Protein AF-A0A530BNL4-F1 (afdb_monomer)

Radius of gyration: 15.53 Å; Cα contacts (8 Å, |Δi|>4): 44; chains: 1; bounding box: 35×21×40 Å

Mean predicted aligned error: 5.37 Å

Foldseek 3Di:
DQLVDDDPVLVVVLVVVVVVLVVVLVVCLVVDDQAAPDDPVRCCVLPVDDDDPRDDHSCVVVSSVVCSRHDGRPDPPDDDPDDD

Sequence (84 aa):
MSELRISTQDLSRLMDEAMQLATAYWATVEERRAFPETSARTTQALFSRPWREEGIGRAVLDDFAAIADHSRPSGGKFFAYVFG

Secondary structure (DSSP, 8-state):
--TT---HHHHHHHHHHHHHHHHHHHHHTTTS-SS-S--HHHHHHHH-PPPPTT--GGGGGGGHHHHHHHSPPSSTT---SS--

Solvent-accessible surface area (backbone atoms only — not comparable to full-atom values): 5326 Å² total; per-residue (Å²): 133,55,46,76,68,72,52,73,68,57,48,52,54,50,50,55,49,52,49,51,52,51,53,56,48,61,77,44,34,83,78,53,58,57,68,40,91,65,46,74,67,56,52,43,71,74,68,69,66,85,83,68,90,50,50,66,54,76,62,60,64,68,50,47,60,62,48,62,56,58,35,62,50,96,38,93,79,59,89,62,99,68,88,124

Nearest PDB structures (foldseek):
  7eiw-assembly1_B  TM=8.310E-01  e=6.294E-01  Homo sapiens
  7a0a-assembly1_A  TM=8.064E-01  e=1.047E+00  Mus musculus
  3k40-assembly1_B  TM=6.970E-01  e=6.708E-01  Drosophila melanogaster
  6enz-assembly1_B  TM=7.995E-01  e=1.351E+00  Mus musculus

pLDDT: mean 87.1, std 10.0, range [48.03, 98.06]

Structure (mmCIF, N/CA/C/O backbone):
data_AF-A0A530BNL4-F1
#
_entry.id   AF-A0A530BNL4-F1
#
loop_
_atom_site.group_PDB
_atom_site.id
_atom_site.type_symbol
_atom_site.label_atom_id
_atom_site.label_alt_id
_atom_site.label_comp_id
_atom_site.label_asym_id
_atom_site.label_entity_id
_atom_site.label_seq_id
_atom_site.pdbx_PDB_ins_code
_atom_site.Cartn_x
_atom_site.Cartn_y
_atom_site.Cartn_z
_atom_site.occupancy
_atom_site.B_iso_or_equiv
_atom_site.auth_seq_id
_atom_site.auth_comp_id
_atom_site.auth_asym_id
_atom_site.auth_atom_id
_atom_site.pdbx_PDB_model_num
ATOM 1 N N . MET A 1 1 ? -18.247 -4.148 17.604 1.00 48.03 1 MET A N 1
ATOM 2 C CA . MET A 1 1 ? -17.502 -2.877 17.742 1.00 48.03 1 MET A CA 1
ATOM 3 C C . MET A 1 1 ? -17.173 -2.423 16.333 1.00 48.03 1 MET A C 1
ATOM 5 O O . MET A 1 1 ? -16.784 -3.272 15.550 1.00 48.03 1 MET A O 1
ATOM 9 N N . SER A 1 2 ? -17.440 -1.167 15.975 1.00 63.19 2 SER A N 1
ATOM 10 C CA . SER A 1 2 ? -17.088 -0.654 14.643 1.00 63.19 2 SER A CA 1
ATOM 11 C C . SER A 1 2 ? -15.571 -0.472 14.568 1.00 63.19 2 SER A C 1
ATOM 13 O O . SER A 1 2 ? -15.016 0.161 15.465 1.00 63.19 2 SER A O 1
ATOM 15 N N . GLU A 1 3 ? -14.923 -0.979 13.515 1.00 67.88 3 GLU A N 1
ATOM 16 C CA . GLU A 1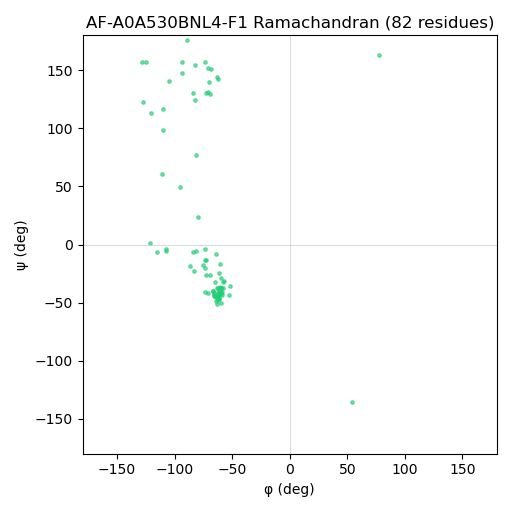 3 ? -13.486 -0.769 13.244 1.00 67.88 3 GLU A CA 1
ATOM 17 C C . GLU A 1 3 ? -13.161 0.715 12.983 1.00 67.88 3 GLU A C 1
ATOM 19 O O . GLU A 1 3 ? -12.002 1.112 12.925 1.00 67.88 3 GLU A O 1
ATOM 24 N N . LEU A 1 4 ? -14.187 1.567 12.866 1.00 72.56 4 LEU A N 1
ATOM 25 C CA . LEU A 1 4 ? -14.052 3.023 12.821 1.00 72.56 4 LEU A CA 1
ATOM 26 C C 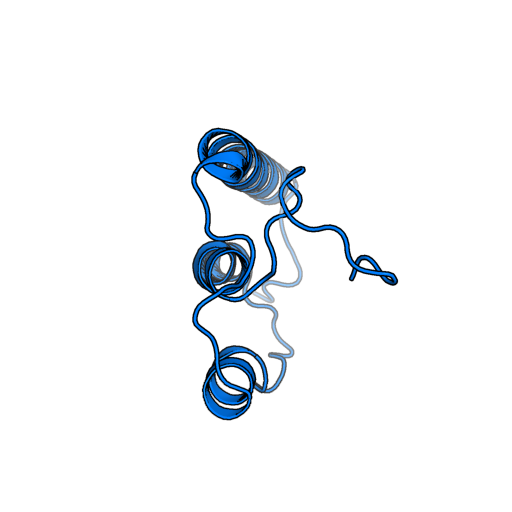. LEU A 1 4 ? -13.705 3.635 14.189 1.00 72.56 4 LEU A C 1
ATOM 28 O O . LEU A 1 4 ? -13.363 4.814 14.262 1.00 72.56 4 LEU A O 1
ATOM 32 N N . ARG A 1 5 ? -13.820 2.876 15.287 1.00 82.19 5 ARG A N 1
ATOM 33 C CA . ARG A 1 5 ? -13.441 3.319 16.635 1.00 82.19 5 ARG A CA 1
ATOM 34 C C . ARG A 1 5 ? -12.197 2.571 17.088 1.00 82.19 5 ARG A C 1
ATOM 36 O O . ARG A 1 5 ? -12.290 1.455 17.588 1.00 82.19 5 ARG A O 1
ATOM 43 N N . ILE A 1 6 ? -11.052 3.225 16.946 1.00 85.81 6 ILE A N 1
ATOM 44 C CA . ILE A 1 6 ? -9.748 2.699 17.343 1.00 85.81 6 ILE A CA 1
ATOM 45 C C . ILE A 1 6 ? -9.260 3.372 18.631 1.00 85.81 6 ILE A C 1
ATOM 47 O O . ILE A 1 6 ? -9.465 4.570 18.831 1.00 85.81 6 ILE A O 1
ATOM 51 N N . SER A 1 7 ? -8.639 2.601 19.526 1.00 90.38 7 SER A N 1
ATOM 52 C CA . SER A 1 7 ? -7.980 3.163 20.708 1.00 90.38 7 SER A CA 1
ATOM 53 C C . SER A 1 7 ? -6.677 3.869 20.312 1.00 90.38 7 SER A C 1
ATOM 55 O O . SER A 1 7 ? -6.070 3.538 19.294 1.00 90.38 7 SER A O 1
ATOM 57 N N . THR A 1 8 ? -6.190 4.807 21.128 1.00 92.62 8 THR A N 1
ATOM 58 C CA . THR A 1 8 ? -4.885 5.448 20.878 1.00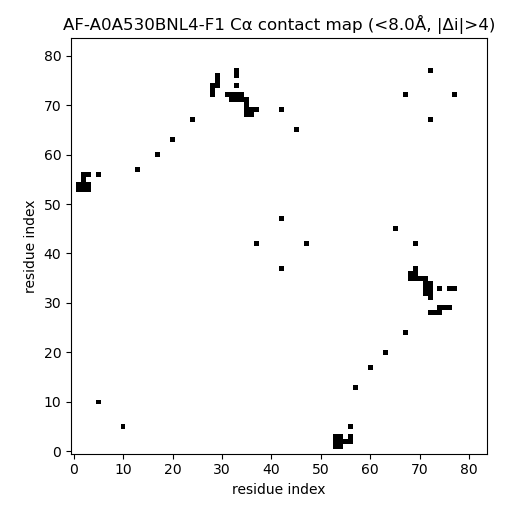 92.62 8 THR A CA 1
ATOM 59 C C . THR A 1 8 ? -3.750 4.423 20.816 1.00 92.62 8 THR A C 1
ATOM 61 O O . THR A 1 8 ? -2.863 4.546 19.981 1.00 92.62 8 THR A O 1
ATOM 64 N N . GLN A 1 9 ? -3.797 3.385 21.658 1.00 93.62 9 GLN A N 1
ATOM 65 C CA . GLN A 1 9 ? -2.785 2.327 21.682 1.00 93.62 9 GLN A CA 1
ATOM 66 C C . GLN A 1 9 ? -2.783 1.509 20.385 1.00 93.62 9 GLN A C 1
ATOM 68 O O . GLN A 1 9 ? -1.721 1.227 19.830 1.00 93.62 9 GLN A O 1
ATOM 73 N N . ASP A 1 10 ? -3.966 1.150 19.885 1.00 91.50 10 ASP A N 1
ATOM 74 C CA . ASP A 1 10 ? -4.093 0.431 18.619 1.00 91.50 10 ASP A CA 1
ATOM 75 C C . ASP A 1 10 ? -3.652 1.297 17.443 1.00 91.50 10 ASP A C 1
ATOM 77 O O . ASP A 1 10 ? -2.951 0.808 16.560 1.00 91.50 10 ASP A O 1
ATOM 81 N N . LEU A 1 11 ? -3.988 2.589 17.460 1.00 91.81 11 LEU A N 1
ATOM 82 C CA . LEU A 1 11 ? -3.538 3.536 16.446 1.00 91.81 11 LEU A CA 1
ATOM 83 C C . LEU A 1 11 ? -2.010 3.652 16.422 1.00 91.81 11 LEU A C 1
ATOM 85 O O . LEU A 1 11 ? -1.422 3.572 15.348 1.00 91.81 11 LEU A O 1
ATOM 89 N N . SER A 1 12 ? -1.359 3.794 17.581 1.00 95.50 12 SER A N 1
ATOM 90 C CA . SER A 1 12 ? 0.106 3.836 17.654 1.00 95.50 12 SER A CA 1
ATOM 91 C C . SER A 1 12 ? 0.737 2.567 17.079 1.00 95.50 12 SER A C 1
ATOM 93 O O . SER A 1 12 ? 1.654 2.656 16.270 1.00 95.50 12 SER A O 1
ATOM 95 N N . ARG A 1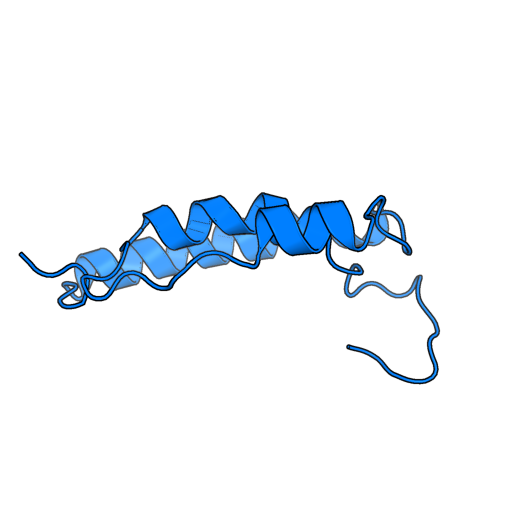 13 ? 0.183 1.390 17.396 1.00 95.00 13 ARG A N 1
ATOM 96 C CA . ARG A 1 13 ? 0.650 0.120 16.826 1.00 95.00 13 ARG A CA 1
ATOM 97 C C . ARG A 1 13 ? 0.488 0.062 15.301 1.00 95.00 13 ARG A C 1
ATOM 99 O O . ARG A 1 13 ? 1.395 -0.402 14.618 1.00 95.00 13 ARG A O 1
ATOM 106 N N . LEU A 1 14 ? -0.631 0.553 14.760 1.00 94.38 14 LEU A N 1
ATOM 107 C CA . LEU A 1 14 ? -0.823 0.646 13.306 1.00 94.38 14 LEU A CA 1
ATOM 108 C C . LEU A 1 14 ? 0.182 1.594 12.647 1.00 94.38 14 LEU A C 1
ATOM 110 O O . LEU A 1 14 ? 0.641 1.318 11.542 1.00 94.38 14 LEU A O 1
ATOM 114 N N . MET A 1 15 ? 0.522 2.703 13.307 1.00 95.69 15 MET A N 1
ATOM 115 C CA . MET A 1 15 ? 1.515 3.648 12.797 1.00 95.69 15 MET A CA 1
ATOM 116 C C . MET A 1 15 ? 2.911 3.029 12.733 1.00 95.69 15 MET A C 1
ATOM 118 O O . MET A 1 15 ? 3.591 3.191 11.720 1.00 95.69 15 MET A O 1
ATOM 122 N N . ASP A 1 16 ? 3.319 2.302 13.774 1.00 98.00 16 ASP A N 1
ATOM 123 C CA . ASP A 1 16 ? 4.612 1.613 13.799 1.00 98.00 16 ASP A CA 1
ATOM 124 C C . ASP A 1 16 ? 4.718 0.603 12.651 1.00 98.00 16 ASP A C 1
ATOM 126 O O . ASP A 1 16 ? 5.731 0.525 11.957 1.00 98.00 16 ASP A O 1
ATOM 130 N N . GLU A 1 17 ? 3.641 -0.132 12.397 1.00 97.69 17 GLU A N 1
ATOM 131 C CA . GLU A 1 17 ? 3.591 -1.116 11.326 1.00 97.69 17 GLU A CA 1
ATOM 132 C C . GLU A 1 17 ? 3.561 -0.488 9.929 1.00 97.69 17 GLU A C 1
ATOM 134 O O . GLU A 1 17 ? 4.289 -0.919 9.033 1.00 97.69 17 GLU A O 1
ATOM 139 N N . ALA A 1 18 ? 2.791 0.584 9.743 1.00 96.88 18 ALA A N 1
ATOM 140 C CA . ALA A 1 18 ? 2.811 1.354 8.506 1.00 96.88 18 ALA A CA 1
ATOM 141 C C . ALA A 1 18 ? 4.210 1.930 8.222 1.00 96.88 18 ALA A C 1
ATOM 143 O O . ALA A 1 18 ? 4.660 1.935 7.075 1.00 96.88 18 ALA A O 1
ATOM 144 N N . MET A 1 19 ? 4.933 2.361 9.261 1.00 98.06 19 MET A N 1
ATOM 145 C CA . MET A 1 19 ? 6.311 2.836 9.131 1.00 98.06 19 MET A CA 1
ATOM 146 C C . MET A 1 19 ? 7.270 1.710 8.724 1.00 98.06 19 MET A C 1
ATOM 148 O O . MET A 1 19 ? 8.135 1.910 7.869 1.00 98.06 19 MET A O 1
ATOM 152 N N . GLN A 1 20 ? 7.106 0.509 9.281 1.00 97.75 20 GLN A N 1
ATOM 153 C CA . GLN A 1 20 ? 7.887 -0.663 8.872 1.00 97.75 20 GLN A CA 1
ATOM 154 C C . GLN A 1 20 ? 7.644 -1.016 7.399 1.00 97.75 20 GLN A C 1
ATOM 156 O O . GLN A 1 20 ? 8.599 -1.236 6.658 1.00 97.75 20 GLN A O 1
ATOM 161 N N . LEU A 1 21 ? 6.389 -0.987 6.941 1.00 97.00 21 LEU A N 1
ATOM 162 C CA . LEU A 1 21 ? 6.050 -1.211 5.531 1.00 97.00 21 LEU A CA 1
ATOM 163 C C . LEU A 1 21 ? 6.684 -0.158 4.613 1.00 97.00 21 LEU A C 1
ATOM 165 O O . LEU A 1 21 ? 7.291 -0.505 3.599 1.00 97.00 21 LEU A O 1
ATOM 169 N N . ALA A 1 22 ? 6.594 1.121 4.983 1.00 94.75 22 ALA A N 1
ATOM 170 C CA . ALA A 1 22 ? 7.166 2.211 4.200 1.00 94.75 22 ALA A CA 1
ATOM 171 C C . ALA A 1 22 ? 8.698 2.122 4.118 1.00 94.75 22 ALA A C 1
ATOM 173 O O . ALA A 1 22 ? 9.271 2.261 3.037 1.00 94.75 22 ALA A O 1
ATOM 174 N N . THR A 1 23 ? 9.369 1.862 5.241 1.00 96.50 23 THR A N 1
ATOM 175 C CA . THR A 1 23 ? 10.835 1.729 5.283 1.00 96.50 23 THR A CA 1
ATOM 176 C C . THR A 1 23 ? 11.318 0.509 4.500 1.00 96.50 23 THR A C 1
ATOM 178 O O . THR A 1 23 ? 12.265 0.627 3.723 1.00 96.50 23 THR A O 1
ATOM 181 N N . ALA A 1 24 ? 10.628 -0.631 4.614 1.00 95.44 24 ALA A N 1
ATOM 182 C CA . ALA A 1 24 ? 10.915 -1.820 3.816 1.00 95.44 24 ALA A CA 1
ATOM 183 C C . ALA A 1 24 ? 10.708 -1.573 2.311 1.00 95.44 24 ALA A C 1
ATOM 185 O O . ALA A 1 24 ? 11.545 -1.963 1.498 1.00 95.44 24 ALA A O 1
ATOM 186 N N . TYR A 1 25 ? 9.634 -0.878 1.924 1.00 94.06 25 TYR A N 1
ATOM 187 C CA . TYR A 1 25 ? 9.407 -0.497 0.529 1.00 94.06 25 TYR A CA 1
ATOM 188 C C . TYR A 1 25 ? 10.546 0.374 -0.009 1.00 94.06 25 TYR A C 1
ATOM 190 O O . TYR A 1 25 ? 11.125 0.041 -1.045 1.00 94.06 25 TYR A O 1
ATOM 198 N N . TRP A 1 26 ? 10.921 1.433 0.715 1.00 93.31 26 TRP A N 1
ATOM 199 C CA . TRP A 1 26 ? 11.990 2.343 0.298 1.00 93.31 26 TRP A CA 1
ATOM 200 C C . TRP A 1 26 ? 13.343 1.653 0.149 1.00 93.31 26 TRP A C 1
ATOM 202 O O . TRP A 1 26 ? 14.067 1.957 -0.797 1.00 93.31 26 TRP A O 1
ATOM 212 N N . ALA A 1 27 ? 13.656 0.680 1.007 1.00 94.75 27 ALA A N 1
ATOM 213 C CA . ALA A 1 27 ? 14.881 -0.109 0.893 1.00 94.75 27 ALA A CA 1
ATOM 214 C C . ALA A 1 27 ? 14.972 -0.906 -0.424 1.00 94.75 27 ALA A C 1
ATOM 216 O O . ALA A 1 27 ? 16.071 -1.209 -0.874 1.00 94.75 27 ALA A O 1
ATOM 217 N N . THR A 1 28 ? 13.833 -1.213 -1.059 1.00 92.62 28 THR A N 1
ATOM 218 C CA . THR A 1 28 ? 13.760 -2.011 -2.299 1.00 92.62 28 THR A CA 1
ATOM 219 C C . THR A 1 28 ? 13.410 -1.191 -3.542 1.00 92.6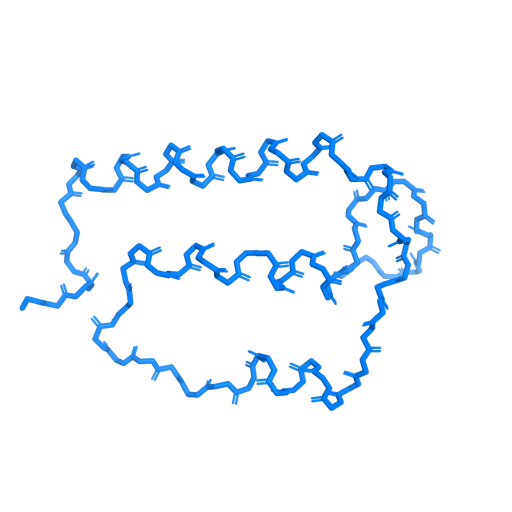2 28 THR A C 1
ATOM 221 O O . THR A 1 28 ? 13.380 -1.736 -4.645 1.00 92.62 28 THR A O 1
ATOM 224 N N . VAL A 1 29 ? 13.125 0.111 -3.408 1.00 91.19 29 VAL A N 1
ATOM 225 C CA . VAL A 1 29 ? 12.516 0.910 -4.490 1.00 91.19 29 VAL A CA 1
ATOM 226 C C . VAL A 1 29 ? 13.376 0.946 -5.754 1.00 91.19 29 VAL A C 1
ATOM 228 O O . VAL A 1 29 ? 12.853 0.865 -6.863 1.00 91.19 29 VAL A O 1
ATOM 231 N N . GLU A 1 30 ? 14.698 1.009 -5.588 1.00 90.19 30 GLU A N 1
ATOM 232 C CA . GLU A 1 30 ? 15.645 1.056 -6.699 1.00 90.19 30 GLU A CA 1
ATOM 233 C C . GLU A 1 30 ? 15.779 -0.298 -7.398 1.00 90.19 30 GLU A C 1
ATOM 235 O O . GLU A 1 30 ? 16.172 -0.351 -8.553 1.00 90.19 30 GLU A O 1
ATOM 240 N N . GLU A 1 31 ? 15.420 -1.411 -6.770 1.00 90.81 31 GLU A N 1
ATOM 241 C CA . GLU A 1 31 ? 15.484 -2.740 -7.395 1.00 90.81 31 GLU A CA 1
ATOM 242 C C . GLU A 1 31 ? 14.210 -3.064 -8.185 1.00 90.81 31 GLU A C 1
ATOM 244 O O . GLU A 1 31 ? 14.210 -3.923 -9.071 1.00 90.81 31 GLU A O 1
ATOM 249 N N . ARG A 1 32 ? 13.119 -2.340 -7.913 1.00 89.81 32 ARG A N 1
ATOM 250 C CA . ARG A 1 32 ? 11.821 -2.546 -8.555 1.00 89.81 32 ARG A CA 1
ATOM 251 C C . ARG A 1 32 ? 11.822 -2.100 -10.020 1.00 89.81 32 ARG A C 1
ATOM 253 O O . ARG A 1 32 ? 12.538 -1.193 -10.453 1.00 89.81 32 ARG A O 1
ATOM 260 N N . ARG A 1 33 ? 10.959 -2.740 -10.812 1.00 87.81 33 ARG A N 1
ATOM 261 C CA . ARG A 1 33 ? 10.742 -2.399 -12.225 1.00 87.81 33 ARG A CA 1
ATOM 262 C C . ARG A 1 33 ? 10.048 -1.041 -12.331 1.00 87.81 33 ARG A C 1
ATOM 264 O O . ARG A 1 33 ? 8.986 -0.853 -11.753 1.00 87.81 33 ARG A O 1
ATOM 271 N N . ALA A 1 34 ? 10.591 -0.137 -13.149 1.00 86.56 34 ALA A N 1
ATOM 272 C CA . ALA A 1 34 ? 9.982 1.177 -13.404 1.00 86.56 34 ALA A CA 1
ATOM 273 C C . ALA A 1 34 ? 8.546 1.075 -13.960 1.00 86.56 34 ALA A C 1
ATOM 275 O O . ALA A 1 34 ? 7.699 1.921 -13.676 1.00 86.56 34 ALA A O 1
ATOM 276 N N . PHE A 1 35 ? 8.267 0.017 -14.729 1.00 86.62 35 PHE A N 1
ATOM 277 C CA . PHE A 1 35 ? 6.922 -0.346 -15.161 1.00 86.62 35 PHE A CA 1
ATOM 278 C C . PHE A 1 35 ? 6.481 -1.637 -14.455 1.00 86.62 35 PHE A C 1
ATOM 280 O O . PHE A 1 35 ? 7.112 -2.678 -14.688 1.00 86.62 35 PHE A O 1
ATOM 287 N N . PRO A 1 36 ? 5.423 -1.591 -13.624 1.00 86.75 36 PRO A N 1
ATOM 288 C CA . PRO A 1 36 ? 4.894 -2.778 -12.965 1.00 86.75 36 PRO A CA 1
ATOM 289 C C . PRO A 1 36 ? 4.252 -3.721 -13.985 1.00 86.75 36 PRO A C 1
ATOM 291 O O . PRO A 1 36 ? 3.723 -3.295 -15.017 1.00 86.75 36 PRO A O 1
ATOM 294 N N . GLU A 1 37 ? 4.274 -5.016 -13.689 1.00 87.94 37 GLU A N 1
ATOM 295 C CA . GLU A 1 37 ? 3.616 -6.030 -14.509 1.00 87.94 37 GLU A CA 1
ATOM 296 C C . GLU A 1 37 ? 2.125 -6.081 -14.173 1.00 87.94 37 GLU A C 1
ATOM 298 O O . GLU A 1 37 ? 1.644 -6.936 -13.436 1.00 87.94 37 GLU A O 1
ATOM 303 N N . THR A 1 38 ? 1.380 -5.107 -14.693 1.00 90.88 38 THR A N 1
ATOM 304 C CA . THR A 1 38 ? -0.064 -5.020 -14.485 1.00 90.88 38 THR A CA 1
ATOM 305 C C . THR A 1 38 ? -0.823 -4.860 -15.797 1.00 90.88 38 THR A C 1
ATOM 307 O O . THR A 1 38 ? -0.293 -4.401 -16.807 1.00 90.88 38 THR A O 1
ATOM 310 N N . SER A 1 39 ? -2.098 -5.241 -15.778 1.00 91.31 39 SER A N 1
ATOM 311 C CA . SER A 1 39 ? -3.046 -5.018 -16.869 1.00 91.31 39 SER A CA 1
ATOM 312 C C . SER A 1 39 ? -4.261 -4.268 -16.337 1.00 91.31 39 SER A C 1
ATOM 314 O O . SER A 1 39 ? -4.563 -4.365 -15.149 1.00 91.31 39 SER A O 1
ATOM 316 N N . ALA A 1 40 ? -5.005 -3.577 -17.207 1.00 90.25 40 ALA A N 1
ATOM 317 C CA . ALA A 1 40 ? -6.235 -2.887 -16.804 1.00 90.25 40 ALA A CA 1
ATOM 318 C C . ALA A 1 40 ? -7.199 -3.825 -16.057 1.00 90.25 40 ALA A C 1
ATOM 320 O O . ALA A 1 40 ? -7.715 -3.477 -15.000 1.00 90.25 40 ALA A O 1
ATOM 321 N N . ARG A 1 41 ? -7.360 -5.057 -16.557 1.00 93.81 41 ARG A N 1
ATOM 322 C CA . ARG A 1 41 ? -8.167 -6.103 -15.918 1.00 93.81 41 ARG A CA 1
ATOM 323 C C . ARG A 1 41 ? -7.625 -6.503 -14.542 1.00 93.81 41 ARG A C 1
ATOM 325 O O . ARG A 1 41 ? -8.410 -6.658 -13.616 1.00 93.81 41 ARG A O 1
ATOM 332 N N . THR A 1 42 ? -6.307 -6.670 -14.407 1.00 91.56 42 THR A N 1
ATOM 333 C CA . THR A 1 42 ? -5.660 -7.028 -13.131 1.00 91.56 42 THR A CA 1
ATOM 334 C C . THR A 1 42 ? -5.861 -5.926 -12.095 1.00 91.56 42 THR A C 1
ATOM 336 O O . THR A 1 42 ? -6.358 -6.191 -11.007 1.00 91.56 42 THR A O 1
ATOM 339 N N . THR A 1 43 ? -5.555 -4.678 -12.457 1.00 90.88 43 THR A N 1
ATOM 340 C CA . THR A 1 43 ? -5.748 -3.508 -11.592 1.00 90.88 43 THR A CA 1
ATOM 341 C C . THR A 1 43 ? -7.222 -3.345 -11.207 1.00 90.88 43 THR A C 1
ATOM 343 O O . THR A 1 43 ? -7.530 -3.089 -10.046 1.00 90.88 43 THR A O 1
ATOM 346 N N . GLN A 1 44 ? -8.156 -3.550 -12.141 1.00 92.62 44 GLN A N 1
ATOM 347 C CA . GLN A 1 44 ? -9.585 -3.483 -11.842 1.00 92.62 44 GLN A CA 1
ATOM 348 C C . GLN A 1 44 ? -10.003 -4.558 -10.831 1.00 92.62 44 GLN A C 1
ATOM 350 O O . GLN A 1 44 ? -10.680 -4.239 -9.860 1.00 92.62 44 GLN A O 1
ATOM 355 N N . ALA A 1 45 ? -9.561 -5.805 -11.010 1.00 90.19 45 ALA A N 1
ATOM 356 C CA . ALA A 1 45 ? -9.867 -6.889 -10.079 1.00 90.19 45 ALA A CA 1
ATOM 357 C C . ALA A 1 45 ? -9.306 -6.640 -8.667 1.00 90.19 45 ALA A C 1
ATOM 359 O O . ALA A 1 45 ? -9.971 -6.962 -7.687 1.00 90.19 45 ALA A O 1
ATOM 360 N N . LEU A 1 46 ? -8.114 -6.043 -8.563 1.00 89.19 46 LEU A N 1
ATOM 361 C CA . LEU A 1 46 ? -7.473 -5.740 -7.281 1.00 89.19 46 LEU A CA 1
ATOM 362 C C . LEU A 1 46 ? -8.131 -4.563 -6.549 1.00 89.19 46 LEU A C 1
ATOM 364 O O . LEU A 1 46 ? -8.302 -4.617 -5.334 1.00 89.19 46 LEU A O 1
ATOM 368 N N . PHE A 1 47 ? -8.511 -3.504 -7.274 1.00 87.62 47 PHE A N 1
ATOM 369 C CA . PHE A 1 47 ? -8.869 -2.222 -6.653 1.00 87.62 47 PHE A CA 1
ATOM 370 C C . PHE A 1 47 ? -10.333 -1.796 -6.839 1.00 87.62 47 PHE A C 1
ATOM 372 O O . PHE A 1 47 ? -10.757 -0.821 -6.226 1.00 87.62 47 PHE A O 1
ATOM 379 N N . SER A 1 48 ? -11.141 -2.514 -7.627 1.00 89.31 48 SER A N 1
ATOM 380 C CA . SER A 1 48 ? -12.570 -2.195 -7.837 1.00 89.31 48 SER A CA 1
ATOM 381 C C . SER A 1 48 ? -13.492 -2.985 -6.909 1.00 89.31 48 SER A C 1
ATOM 383 O O . SER A 1 48 ? -14.469 -3.593 -7.348 1.00 89.31 48 SER A O 1
ATOM 385 N N . ARG A 1 49 ? -13.177 -2.985 -5.611 1.00 83.38 49 ARG A N 1
ATOM 386 C CA . ARG A 1 49 ? -14.027 -3.587 -4.576 1.00 83.38 49 ARG A CA 1
ATOM 387 C C . ARG A 1 49 ? -14.965 -2.540 -3.959 1.00 83.38 49 ARG A C 1
ATOM 389 O O . ARG A 1 49 ? -14.571 -1.379 -3.842 1.00 83.38 49 ARG A O 1
ATOM 396 N N . PRO A 1 50 ? -16.181 -2.920 -3.530 1.00 87.06 50 PRO A N 1
ATOM 397 C CA . PRO A 1 50 ? -17.022 -2.029 -2.740 1.00 87.06 50 PRO A CA 1
ATOM 398 C C . PRO A 1 50 ? -16.347 -1.704 -1.401 1.00 87.06 50 PRO A C 1
ATOM 400 O O . PRO A 1 50 ? -15.684 -2.554 -0.798 1.00 87.06 50 PRO A O 1
ATOM 403 N N . TRP A 1 51 ? -16.526 -0.471 -0.931 1.00 82.69 51 TRP A N 1
ATOM 404 C CA . TRP A 1 51 ? -16.071 -0.061 0.394 1.00 82.69 51 TRP A CA 1
ATOM 405 C C . TRP A 1 51 ? -16.926 -0.729 1.470 1.00 82.69 51 TRP A C 1
ATOM 407 O O . TRP A 1 51 ? -18.141 -0.843 1.323 1.00 82.69 51 TRP A O 1
ATOM 417 N N . ARG A 1 52 ? -16.284 -1.167 2.554 1.00 85.00 52 ARG A N 1
ATOM 418 C CA . ARG A 1 52 ? -16.987 -1.662 3.741 1.00 85.00 52 ARG A CA 1
ATOM 419 C C . ARG A 1 52 ? -17.369 -0.487 4.628 1.00 85.00 52 ARG A C 1
ATOM 421 O O . ARG A 1 52 ? -16.510 0.335 4.941 1.00 85.00 52 ARG A O 1
ATOM 428 N N . GLU A 1 53 ? -18.626 -0.433 5.051 1.00 86.56 53 GLU A N 1
ATOM 429 C CA . GLU A 1 53 ? -19.138 0.652 5.894 1.00 86.56 53 GLU A CA 1
ATOM 430 C C . GLU A 1 53 ? -18.615 0.557 7.333 1.00 86.56 53 GLU A C 1
ATOM 432 O O . GLU A 1 53 ? -18.470 1.565 8.018 1.00 86.56 53 GLU A O 1
ATOM 437 N N . GLU A 1 54 ? -18.271 -0.644 7.798 1.00 86.81 54 GLU A N 1
ATOM 438 C CA . GLU A 1 54 ? -17.888 -0.889 9.188 1.00 86.81 54 GLU A CA 1
ATOM 439 C C . GLU A 1 54 ? -16.409 -0.603 9.489 1.00 86.81 54 GLU A C 1
ATOM 441 O O . GLU A 1 54 ? -16.015 -0.638 10.659 1.00 86.81 54 GLU A O 1
ATOM 446 N N . GLY A 1 55 ? -15.612 -0.304 8.456 1.00 85.94 55 GLY A N 1
ATOM 447 C CA . GLY A 1 55 ? -14.150 -0.279 8.505 1.00 85.94 55 GLY A CA 1
ATOM 448 C C . GLY A 1 55 ? -13.531 -1.686 8.468 1.00 85.94 55 GLY A C 1
ATOM 449 O O . GLY A 1 55 ? -14.204 -2.690 8.690 1.00 85.94 55 GLY A O 1
ATOM 450 N N . ILE A 1 56 ? -12.234 -1.766 8.156 1.00 87.19 56 ILE A N 1
ATOM 451 C CA . ILE A 1 56 ? -11.468 -3.034 8.113 1.00 87.19 56 ILE A CA 1
ATOM 452 C C . ILE A 1 56 ? -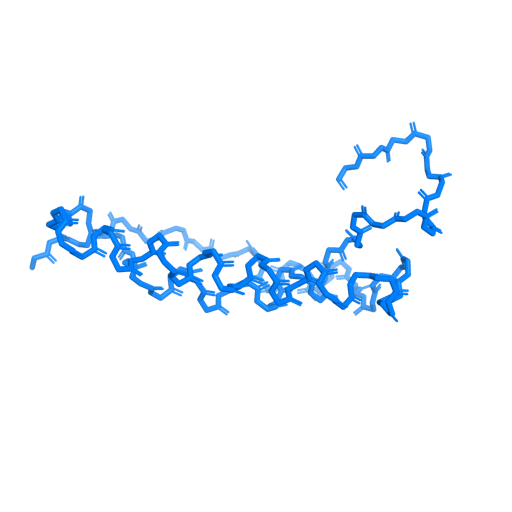10.264 -3.055 9.066 1.00 87.19 56 ILE A C 1
ATOM 454 O O . ILE A 1 56 ? -9.521 -4.035 9.103 1.00 87.19 56 ILE A O 1
ATOM 458 N N . GLY A 1 57 ? -10.068 -1.973 9.825 1.00 88.88 57 GLY A N 1
ATOM 459 C CA . GLY A 1 57 ? -9.023 -1.860 10.838 1.00 88.88 57 GLY A CA 1
ATOM 460 C C . GLY A 1 57 ? -7.628 -2.154 10.289 1.00 88.88 57 GLY A C 1
ATOM 461 O O . GLY A 1 57 ? -7.266 -1.720 9.195 1.00 88.88 57 GLY A O 1
ATOM 462 N N . ARG A 1 58 ? -6.857 -2.940 11.048 1.00 91.38 58 ARG A N 1
ATOM 463 C CA . ARG A 1 58 ? -5.492 -3.364 10.698 1.00 91.38 58 ARG A CA 1
ATOM 464 C C . ARG A 1 58 ? -5.393 -3.990 9.306 1.00 91.38 58 ARG A C 1
ATOM 466 O O . ARG A 1 58 ? -4.389 -3.768 8.634 1.00 91.38 58 ARG A O 1
ATOM 473 N N . ALA A 1 59 ? -6.402 -4.735 8.854 1.00 90.81 59 ALA A N 1
ATOM 474 C CA . ALA A 1 59 ? -6.345 -5.459 7.581 1.00 90.81 59 ALA A CA 1
ATOM 475 C C . ALA A 1 59 ? -6.139 -4.538 6.362 1.00 90.81 59 ALA A C 1
ATOM 477 O O . ALA A 1 59 ? -5.711 -5.000 5.312 1.00 90.81 59 ALA A O 1
ATOM 478 N N . VAL A 1 60 ? -6.364 -3.223 6.499 1.00 89.25 60 VAL A N 1
ATOM 479 C CA . VAL A 1 60 ? -6.047 -2.248 5.442 1.00 89.25 60 VAL A CA 1
ATOM 480 C C . VAL A 1 60 ? -4.574 -2.272 5.022 1.00 89.25 60 VAL A C 1
ATOM 482 O O . VAL A 1 60 ? -4.266 -2.012 3.863 1.00 89.25 60 VAL A O 1
ATOM 485 N N . LEU A 1 61 ? -3.657 -2.595 5.941 1.00 94.50 61 LEU A N 1
ATOM 486 C CA . LEU A 1 61 ? -2.225 -2.619 5.639 1.00 94.50 61 LEU A CA 1
ATOM 487 C C . LEU A 1 61 ? -1.818 -3.851 4.815 1.00 94.50 61 LEU A C 1
ATOM 489 O O . LEU A 1 61 ? -0.769 -3.821 4.175 1.00 94.50 61 LEU A O 1
ATOM 493 N N . ASP A 1 62 ? -2.647 -4.899 4.767 1.00 92.75 62 ASP A N 1
ATOM 494 C CA . ASP A 1 62 ? -2.358 -6.111 3.984 1.00 92.75 62 ASP A CA 1
ATOM 495 C C . ASP A 1 62 ? -2.421 -5.836 2.473 1.00 92.75 62 ASP A C 1
ATOM 497 O O . ASP A 1 62 ? -1.721 -6.472 1.684 1.00 92.75 62 ASP A O 1
ATOM 501 N N . ASP A 1 63 ? -3.194 -4.823 2.065 1.00 91.56 63 ASP A N 1
ATOM 502 C CA . ASP A 1 63 ? -3.300 -4.401 0.667 1.00 91.56 63 ASP A CA 1
ATOM 503 C C . ASP A 1 63 ? -2.031 -3.673 0.173 1.00 91.56 63 ASP A C 1
ATOM 505 O O . ASP A 1 63 ? -1.848 -3.505 -1.036 1.00 91.56 63 ASP A O 1
ATOM 509 N N . PHE A 1 64 ? -1.124 -3.256 1.071 1.00 93.75 64 PHE A N 1
ATOM 510 C CA . PHE A 1 64 ? 0.061 -2.470 0.709 1.00 93.75 64 PHE A CA 1
ATOM 511 C C . PHE A 1 64 ? 0.964 -3.187 -0.300 1.00 93.75 64 PHE A C 1
ATOM 513 O O . PHE A 1 64 ? 1.434 -2.555 -1.244 1.00 93.75 64 PHE A O 1
ATOM 520 N N . ALA A 1 65 ? 1.178 -4.498 -0.148 1.00 90.75 65 ALA A N 1
ATOM 521 C CA . ALA A 1 65 ? 2.015 -5.266 -1.071 1.00 90.75 65 ALA A CA 1
ATOM 522 C C . ALA A 1 65 ? 1.431 -5.267 -2.493 1.00 90.75 65 ALA A C 1
ATOM 524 O O . ALA A 1 65 ? 2.123 -4.931 -3.453 1.00 90.75 65 ALA A O 1
ATOM 525 N N . ALA A 1 66 ? 0.128 -5.537 -2.618 1.00 91.81 66 ALA A N 1
ATOM 526 C CA . ALA A 1 66 ? -0.564 -5.495 -3.903 1.00 91.81 66 ALA A CA 1
ATOM 527 C C . ALA A 1 66 ? -0.525 -4.087 -4.524 1.00 91.81 66 ALA A C 1
ATOM 529 O O . ALA A 1 66 ? -0.319 -3.941 -5.727 1.00 91.81 66 ALA A O 1
ATOM 530 N N . ILE A 1 67 ? -0.667 -3.031 -3.719 1.00 91.38 67 ILE A N 1
ATOM 531 C CA . ILE A 1 67 ? -0.523 -1.653 -4.207 1.00 91.38 67 ILE A CA 1
ATOM 532 C C . ILE A 1 67 ? 0.906 -1.408 -4.699 1.00 91.38 67 ILE A C 1
ATOM 534 O O . ILE A 1 67 ? 1.079 -0.916 -5.812 1.00 91.38 67 ILE A O 1
ATOM 538 N N . ALA A 1 68 ? 1.923 -1.768 -3.919 1.00 91.44 68 ALA A N 1
ATOM 539 C CA . ALA A 1 68 ? 3.326 -1.523 -4.245 1.00 91.44 68 ALA A CA 1
ATOM 540 C C . ALA A 1 68 ? 3.801 -2.292 -5.490 1.00 91.44 68 ALA A C 1
ATOM 542 O O . ALA A 1 68 ? 4.660 -1.798 -6.223 1.00 91.44 68 ALA A O 1
ATOM 543 N N . ASP A 1 69 ? 3.251 -3.480 -5.744 1.00 90.75 69 ASP A N 1
ATOM 544 C CA . ASP A 1 69 ? 3.637 -4.329 -6.877 1.00 90.75 69 ASP A CA 1
ATOM 545 C C . ASP A 1 69 ? 2.926 -3.946 -8.184 1.00 90.75 69 ASP A C 1
ATOM 547 O O . ASP A 1 69 ? 3.439 -4.203 -9.276 1.00 90.75 69 ASP A O 1
ATOM 551 N N . HIS A 1 70 ? 1.770 -3.282 -8.085 1.00 91.56 70 HIS A N 1
ATOM 552 C CA . HIS A 1 70 ? 0.975 -2.840 -9.234 1.00 91.56 70 HIS A CA 1
ATOM 553 C C . HIS A 1 70 ? 1.016 -1.320 -9.476 1.00 91.56 70 HIS A C 1
ATOM 555 O O . HIS A 1 70 ? 0.499 -0.852 -10.495 1.00 91.56 70 HIS A O 1
ATOM 561 N N . SER A 1 71 ? 1.657 -0.557 -8.587 1.00 88.50 71 SER A N 1
ATOM 562 C CA . SER A 1 71 ? 1.940 0.877 -8.738 1.00 88.50 71 SER A CA 1
ATOM 563 C C . SER A 1 71 ? 3.322 1.113 -9.336 1.00 88.50 71 SER A C 1
ATOM 565 O O . SER A 1 71 ? 4.220 0.275 -9.246 1.00 88.50 71 SER A O 1
ATOM 567 N N . ARG A 1 72 ? 3.519 2.277 -9.958 1.00 88.19 72 ARG A N 1
ATOM 568 C CA . ARG A 1 72 ? 4.856 2.673 -10.408 1.00 88.19 72 ARG A CA 1
ATOM 569 C C . ARG A 1 72 ? 5.725 3.013 -9.193 1.00 88.19 72 ARG A C 1
ATOM 571 O O . ARG A 1 72 ? 5.277 3.795 -8.355 1.00 88.19 72 ARG A O 1
ATOM 578 N N . PRO A 1 73 ? 6.953 2.474 -9.090 1.00 87.81 73 PRO A N 1
ATOM 579 C CA . PRO A 1 73 ? 7.841 2.825 -7.993 1.00 87.81 73 PRO A CA 1
ATOM 580 C C . PRO A 1 73 ? 8.195 4.312 -8.014 1.00 87.81 73 PRO A C 1
ATOM 582 O O . PRO A 1 73 ? 8.459 4.878 -9.074 1.00 87.81 73 PRO A O 1
ATOM 585 N N . SER A 1 74 ? 8.289 4.925 -6.837 1.00 78.06 74 SER A N 1
ATOM 586 C CA . SER A 1 74 ? 8.628 6.348 -6.672 1.00 78.06 74 SER A CA 1
ATOM 587 C C . SER A 1 74 ? 10.134 6.642 -6.792 1.00 78.06 74 SER A C 1
ATOM 589 O O . SER A 1 74 ? 10.621 7.616 -6.226 1.00 78.06 74 SER A O 1
ATOM 591 N N . GLY A 1 75 ? 10.879 5.773 -7.480 1.00 80.44 75 GLY A N 1
ATOM 592 C CA . GLY A 1 75 ? 12.328 5.874 -7.665 1.00 80.44 75 GLY A CA 1
ATOM 593 C C . GLY A 1 75 ? 12.727 6.683 -8.901 1.00 80.44 75 GLY A C 1
ATOM 594 O O . GLY A 1 75 ? 11.894 7.078 -9.717 1.00 80.44 75 GLY A O 1
ATOM 595 N N . GLY A 1 76 ? 14.033 6.885 -9.084 1.00 81.00 76 GLY A N 1
ATOM 596 C CA . GLY A 1 76 ? 14.569 7.740 -10.155 1.00 81.00 76 GLY A CA 1
ATOM 597 C C . GLY A 1 76 ? 14.490 7.156 -11.572 1.00 81.00 76 GLY A C 1
ATOM 598 O O . GLY A 1 76 ? 14.871 7.814 -12.535 1.00 81.00 76 GLY A O 1
ATOM 599 N N . LYS A 1 77 ? 14.020 5.913 -11.728 1.00 80.94 77 LYS A N 1
ATOM 600 C CA . LYS A 1 77 ? 14.061 5.167 -13.000 1.00 80.94 77 LYS A CA 1
ATOM 601 C C . LYS A 1 77 ? 12.933 5.512 -13.974 1.00 80.94 77 LYS A C 1
ATOM 603 O O . LYS A 1 77 ? 12.923 5.000 -15.093 1.00 80.94 77 LYS A O 1
ATOM 608 N N . PHE A 1 78 ? 11.974 6.336 -13.562 1.00 76.56 78 PHE A N 1
ATOM 609 C CA . PHE A 1 78 ? 10.794 6.653 -14.354 1.00 76.56 78 PHE A CA 1
ATOM 610 C C . PHE A 1 78 ? 10.690 8.155 -14.646 1.00 76.56 78 PHE A C 1
ATOM 612 O O . PHE A 1 78 ? 10.449 8.960 -13.753 1.00 76.56 78 PHE A O 1
ATOM 619 N N . PHE A 1 79 ? 10.833 8.522 -15.922 1.00 74.62 79 PHE A N 1
ATOM 620 C CA . PHE A 1 79 ? 10.831 9.910 -16.399 1.00 74.62 79 PHE A CA 1
ATOM 621 C C . PHE A 1 79 ? 9.573 10.223 -17.221 1.00 74.62 79 PHE A C 1
ATOM 623 O O . PHE A 1 79 ? 9.658 10.523 -18.413 1.00 74.62 79 PHE A O 1
ATOM 630 N N . ALA A 1 80 ? 8.384 10.106 -16.627 1.00 6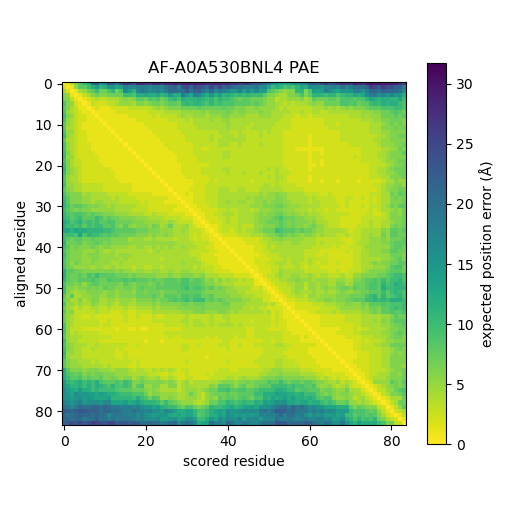8.31 80 ALA A N 1
ATOM 631 C CA . ALA A 1 80 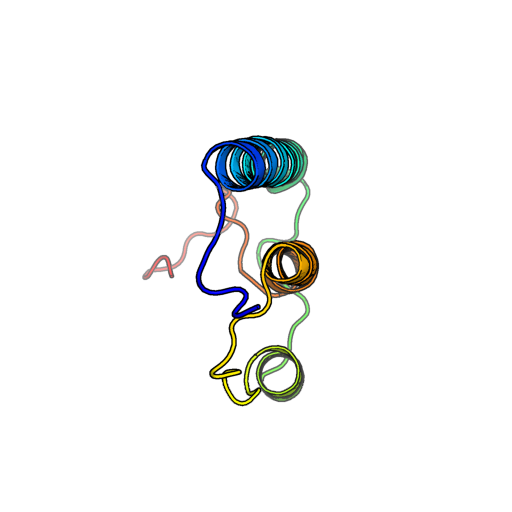? 7.166 10.541 -17.311 1.00 68.31 80 ALA A CA 1
ATOM 632 C C . ALA A 1 80 ? 6.917 12.039 -17.198 1.00 68.31 80 ALA A C 1
ATOM 634 O O . ALA A 1 80 ? 7.283 12.690 -16.225 1.00 68.31 80 ALA A O 1
ATOM 635 N N . TYR A 1 81 ? 6.183 12.537 -18.192 1.00 69.81 81 TYR A N 1
ATOM 636 C CA . TYR A 1 81 ? 5.644 13.891 -18.232 1.00 69.81 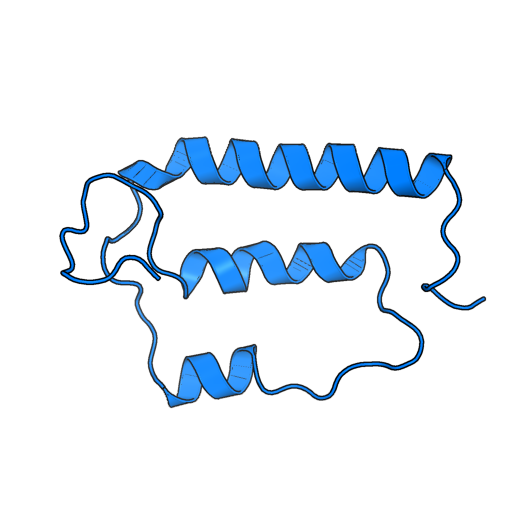81 TYR A CA 1
ATOM 637 C C . TYR A 1 81 ? 4.692 14.202 -17.058 1.00 69.81 81 TYR A C 1
ATOM 639 O O . TYR A 1 81 ? 4.620 15.344 -16.620 1.00 69.81 81 TYR A O 1
ATOM 647 N N . VAL A 1 82 ? 3.996 13.191 -16.521 1.00 64.19 82 VAL A N 1
ATOM 648 C CA . VAL A 1 82 ? 3.185 13.294 -15.298 1.00 64.19 82 VAL A CA 1
ATOM 649 C C . VAL A 1 82 ? 3.608 12.191 -14.338 1.00 64.19 82 VAL A C 1
ATOM 651 O O . VAL A 1 82 ? 3.566 11.007 -14.684 1.00 64.19 82 VAL A O 1
ATOM 654 N N . PHE A 1 83 ? 4.011 12.599 -13.140 1.00 57.88 83 PHE A N 1
ATOM 655 C CA . PHE A 1 83 ? 4.186 11.714 -11.997 1.00 57.88 83 PHE A CA 1
ATOM 656 C C . PHE A 1 83 ? 2.808 11.510 -11.357 1.00 57.88 83 PHE A C 1
ATOM 658 O O . PHE A 1 83 ? 2.122 12.491 -11.070 1.00 57.88 83 PHE A O 1
ATOM 665 N N . GLY A 1 84 ? 2.377 10.260 -11.216 1.00 52.34 84 GLY A N 1
ATOM 666 C CA . GLY A 1 84 ? 1.064 9.882 -10.696 1.00 52.34 84 GLY A CA 1
ATOM 667 C C . GLY A 1 84 ? 1.179 8.660 -9.815 1.00 52.34 84 GLY A C 1
ATOM 668 O O . GLY A 1 84 ? 2.014 7.792 -10.165 1.00 52.34 84 GLY A O 1
#